Protein AF-A0A931ACT4-F1 (afdb_monomer_lite)

pLDDT: mean 87.0, std 17.39, range [40.5, 98.88]

Foldseek 3Di:
DDDDDDPDPPPPPDPPPPDDPPVVVVVVVVVVVVQPDDPDDNLRVLLVVLLVCLLVVVLVVNLVSLLCCDVVVSDDLVRQVVSLVVCCVVSHVVSSVSSVVSSVVSVVVVVVVVVCVVCVDD

Structure (mmCIF, N/CA/C/O backbone):
data_AF-A0A931ACT4-F1
#
_entry.id   AF-A0A931ACT4-F1
#
loop_
_atom_site.group_PDB
_atom_site.id
_atom_site.type_symbol
_atom_site.label_atom_id
_atom_site.label_alt_id
_atom_site.label_comp_id
_atom_site.label_asym_id
_atom_site.label_entity_id
_atom_site.label_seq_id
_atom_site.pdbx_PDB_ins_code
_atom_site.Cartn_x
_atom_site.Cartn_y
_atom_site.Cartn_z
_atom_site.occupancy
_atom_site.B_iso_or_equiv
_atom_site.auth_seq_id
_atom_site.auth_comp_id
_atom_site.auth_asym_id
_atom_site.auth_atom_id
_atom_site.pdbx_PDB_model_num
ATOM 1 N N . MET A 1 1 ? -62.495 43.408 -36.350 1.00 41.16 1 MET A N 1
ATOM 2 C CA . MET A 1 1 ? -62.390 43.647 -34.893 1.00 41.16 1 MET A CA 1
ATOM 3 C C . MET A 1 1 ? -61.573 42.498 -34.303 1.00 41.16 1 MET A C 1
ATOM 5 O O . MET A 1 1 ? -61.907 41.359 -34.592 1.00 41.16 1 MET A O 1
ATOM 9 N N . ARG A 1 2 ? -60.452 42.798 -33.629 1.00 45.59 2 ARG A N 1
ATOM 10 C CA . ARG A 1 2 ? -59.419 41.858 -33.130 1.00 45.59 2 ARG A CA 1
ATOM 11 C C . ARG A 1 2 ? -59.959 40.874 -32.077 1.00 45.59 2 ARG A C 1
ATOM 13 O O . ARG A 1 2 ? -60.671 41.315 -31.183 1.00 45.59 2 ARG A O 1
ATOM 20 N N . ILE A 1 3 ? -59.530 39.608 -32.129 1.00 46.00 3 ILE A N 1
ATOM 21 C CA . ILE A 1 3 ? -59.558 38.692 -30.972 1.00 46.00 3 ILE A CA 1
ATOM 22 C C . ILE A 1 3 ? -58.164 38.722 -30.309 1.00 46.00 3 ILE A C 1
ATOM 24 O O . ILE A 1 3 ? -57.177 38.661 -31.047 1.00 46.00 3 ILE A O 1
ATOM 28 N N . PRO A 1 4 ? -58.053 38.880 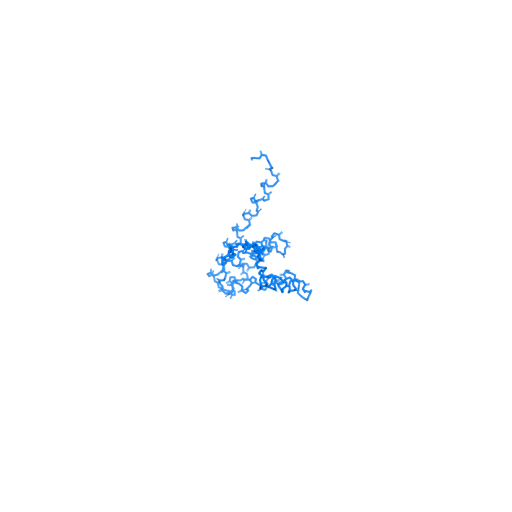-28.974 1.00 43.69 4 PRO A N 1
ATOM 29 C CA . PRO A 1 4 ? -56.774 39.035 -28.283 1.00 43.69 4 PRO A CA 1
ATOM 30 C C . PRO A 1 4 ? -55.997 37.724 -28.138 1.00 43.69 4 PRO A C 1
ATOM 32 O O . PRO A 1 4 ? -56.564 36.648 -27.965 1.00 43.69 4 PRO A O 1
ATOM 35 N N . SER A 1 5 ? -54.680 37.887 -28.171 1.00 54.47 5 SER A N 1
ATOM 36 C CA . SER A 1 5 ? -53.626 36.961 -27.777 1.00 54.47 5 SER A CA 1
ATOM 37 C C . SER A 1 5 ? -53.617 36.751 -26.262 1.00 54.47 5 SER A C 1
ATOM 39 O O . SER A 1 5 ? -53.326 37.700 -25.544 1.00 54.47 5 SER A O 1
ATOM 41 N N . ASP A 1 6 ? -53.918 35.541 -25.797 1.00 56.91 6 ASP A N 1
ATOM 42 C CA . ASP A 1 6 ? -53.334 34.975 -24.572 1.00 56.91 6 AS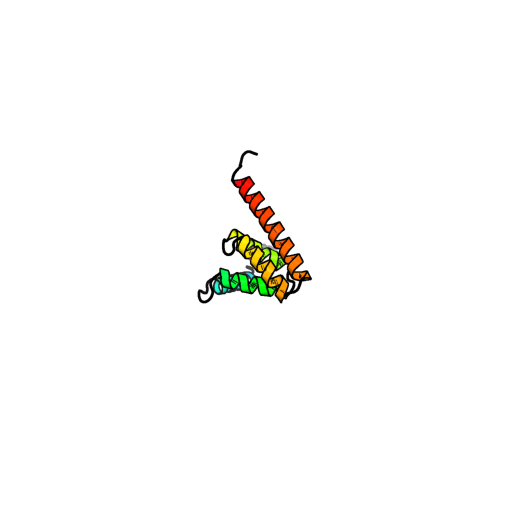P A CA 1
ATOM 43 C C . ASP A 1 6 ? -53.780 33.515 -24.417 1.00 56.91 6 ASP A C 1
ATOM 45 O O . ASP A 1 6 ? -54.862 33.210 -23.916 1.00 56.91 6 ASP A O 1
ATOM 49 N N . ILE A 1 7 ? -52.934 32.589 -24.870 1.00 54.03 7 ILE A N 1
ATOM 50 C CA . ILE A 1 7 ? -52.962 31.202 -24.403 1.00 54.03 7 ILE A CA 1
ATOM 51 C C . ILE A 1 7 ? -51.598 30.984 -23.766 1.00 54.03 7 ILE A C 1
ATOM 53 O O . ILE A 1 7 ? -50.583 30.928 -24.455 1.00 54.03 7 ILE A O 1
ATOM 57 N N . GLY A 1 8 ? -51.612 30.991 -22.436 1.00 44.78 8 GLY A N 1
ATOM 58 C CA . GLY A 1 8 ? -50.437 31.115 -21.593 1.00 44.78 8 GLY A CA 1
ATOM 59 C C . GLY A 1 8 ? -49.355 30.077 -21.860 1.00 44.78 8 GLY A C 1
ATOM 60 O O . GLY A 1 8 ? -49.619 28.887 -22.049 1.00 44.78 8 GLY A O 1
ATOM 61 N N . GLU A 1 9 ? -48.120 30.557 -21.777 1.00 48.56 9 GLU A N 1
ATOM 62 C CA . GLU A 1 9 ? -46.924 29.763 -21.550 1.00 48.56 9 GLU A CA 1
ATOM 63 C C . GLU A 1 9 ? -47.094 28.964 -20.253 1.00 48.56 9 GLU A C 1
ATOM 65 O O . GLU A 1 9 ? -46.804 29.421 -19.149 1.00 48.56 9 GLU A O 1
ATOM 70 N N . ARG A 1 10 ? -47.572 27.726 -20.369 1.00 52.91 10 ARG A N 1
ATOM 71 C CA . ARG A 1 10 ? -47.231 26.703 -19.386 1.00 52.91 10 ARG A CA 1
ATOM 72 C C . ARG A 1 10 ? -45.881 26.150 -19.798 1.00 52.91 10 ARG A C 1
ATOM 74 O O . ARG A 1 10 ? -45.812 25.153 -20.511 1.00 52.91 10 ARG A O 1
ATOM 81 N N . THR A 1 11 ? -44.817 26.812 -19.353 1.00 44.88 11 THR A N 1
ATOM 82 C CA . THR A 1 11 ? -43.491 26.200 -19.286 1.00 44.88 11 THR A CA 1
ATOM 83 C C . THR A 1 11 ? -43.626 24.977 -18.392 1.00 44.88 11 THR A C 1
ATOM 85 O O . THR A 1 11 ? -43.671 25.075 -17.168 1.00 44.88 11 THR A O 1
ATOM 88 N N . MET A 1 12 ? -43.792 23.817 -19.020 1.00 40.50 12 MET A N 1
ATOM 89 C CA . MET A 1 12 ? -43.660 22.530 -18.369 1.00 40.50 12 MET A CA 1
ATOM 90 C C . MET A 1 12 ? -42.189 22.442 -17.971 1.00 40.50 12 MET A C 1
ATOM 92 O O . MET A 1 12 ? -41.328 22.232 -18.821 1.00 40.50 12 MET A O 1
ATOM 96 N N . THR A 1 13 ? -41.891 22.733 -16.706 1.00 56.12 13 THR A N 1
ATOM 97 C CA . THR A 1 13 ? -40.557 22.579 -16.133 1.00 56.12 13 THR A CA 1
ATOM 98 C C . THR A 1 13 ? -40.162 21.121 -16.312 1.00 56.12 13 THR A C 1
ATOM 100 O O . THR A 1 13 ? -40.697 20.235 -15.645 1.00 56.12 13 THR A O 1
ATOM 103 N N . GLU A 1 14 ? -39.269 20.862 -17.265 1.00 53.50 14 GLU A N 1
ATOM 104 C CA . GLU A 1 14 ? -38.639 19.558 -17.397 1.00 53.50 14 GLU A CA 1
ATOM 105 C C . GLU A 1 14 ? -37.897 19.289 -16.081 1.00 53.50 14 GLU A C 1
ATOM 107 O O . GLU A 1 14 ? -37.119 20.144 -15.640 1.00 53.50 14 GLU A O 1
ATOM 112 N N . PRO A 1 15 ? -38.155 18.164 -15.389 1.00 50.59 15 PRO A N 1
ATOM 113 C CA . PRO A 1 15 ? -37.378 17.837 -14.209 1.00 50.59 15 PRO A CA 1
ATOM 114 C C . PRO A 1 15 ? -35.930 17.706 -14.668 1.00 50.59 15 PRO A C 1
ATOM 116 O O . PRO A 1 15 ? -35.655 16.940 -15.593 1.00 50.59 15 PRO A O 1
ATOM 119 N N . ALA A 1 16 ? -35.026 18.476 -14.055 1.00 59.84 16 ALA A N 1
ATOM 120 C CA . ALA A 1 16 ? -33.596 18.392 -14.307 1.00 59.84 16 ALA A CA 1
ATOM 121 C C . ALA A 1 16 ? -33.179 16.928 -14.151 1.00 59.84 16 ALA A C 1
ATOM 123 O O . ALA A 1 16 ? -33.075 16.401 -13.041 1.00 59.84 16 ALA A O 1
ATOM 124 N N . ARG A 1 17 ? -33.033 16.241 -15.285 1.00 56.47 17 ARG A N 1
ATOM 125 C CA . ARG A 1 17 ? -32.627 14.848 -15.342 1.00 56.47 17 ARG A CA 1
ATOM 126 C C . ARG A 1 17 ? -31.144 14.876 -15.001 1.00 56.47 17 ARG A C 1
ATOM 128 O O . ARG A 1 17 ? -30.319 15.066 -15.887 1.00 56.47 17 ARG A O 1
ATOM 135 N N . GLY A 1 18 ? -30.829 14.803 -13.706 1.00 60.47 18 GLY A N 1
ATOM 136 C CA . GLY A 1 18 ? -29.463 14.651 -13.223 1.00 60.47 18 GLY A CA 1
ATOM 137 C C . GLY A 1 18 ? -28.848 13.494 -13.992 1.00 60.47 18 GLY A C 1
ATOM 138 O O . GLY A 1 18 ? -29.325 12.363 -13.900 1.00 60.47 18 GLY A O 1
ATOM 139 N N . SER A 1 19 ? -27.896 13.800 -14.867 1.00 68.19 19 SER A N 1
ATOM 140 C CA . SER A 1 19 ? -27.266 12.796 -15.703 1.00 68.19 19 SER A CA 1
ATOM 141 C C . SER A 1 19 ? -26.513 11.857 -14.778 1.00 68.19 19 SER A C 1
ATOM 143 O O . SER A 1 19 ? -25.529 12.254 -14.159 1.00 68.19 19 SER A O 1
ATOM 145 N N . VAL A 1 20 ? -27.001 10.628 -14.660 1.00 72.50 20 VAL A N 1
ATOM 146 C CA . VAL A 1 20 ? -26.246 9.537 -14.056 1.00 72.50 20 VAL A CA 1
ATOM 147 C C . VAL A 1 20 ? -24.904 9.454 -14.788 1.00 72.50 20 VAL A C 1
ATOM 149 O O . VAL A 1 20 ? -24.890 9.386 -16.021 1.00 72.50 20 VAL A O 1
ATOM 152 N N . ASP A 1 21 ? -23.790 9.492 -14.052 1.00 84.38 21 ASP A N 1
ATOM 153 C CA . ASP A 1 21 ? -22.468 9.255 -14.633 1.00 84.38 21 ASP A CA 1
ATOM 154 C C . ASP A 1 21 ? -22.333 7.769 -14.986 1.00 84.38 21 ASP A C 1
ATOM 156 O O . ASP A 1 21 ? -21.907 6.924 -14.196 1.00 84.38 21 ASP A O 1
ATOM 160 N N . TRP A 1 22 ? -22.765 7.440 -16.201 1.00 78.50 22 TRP A N 1
ATOM 161 C CA . TRP A 1 22 ? -22.722 6.086 -16.734 1.00 78.50 22 TRP A CA 1
ATOM 162 C C . TRP A 1 22 ? -21.298 5.542 -16.848 1.00 78.50 22 TRP A C 1
ATOM 164 O O . TRP A 1 22 ? -21.112 4.332 -16.738 1.00 78.50 22 TRP A O 1
ATOM 174 N N . PHE A 1 23 ? -20.297 6.401 -17.059 1.00 80.62 23 PHE A N 1
ATOM 175 C CA . PHE A 1 23 ? -18.909 5.957 -17.149 1.00 80.62 23 PHE A CA 1
ATOM 176 C C . PHE A 1 23 ? -18.381 5.541 -15.779 1.00 80.62 23 PHE A C 1
ATOM 178 O O . PHE A 1 23 ? -17.805 4.456 -15.675 1.00 80.62 23 PHE A O 1
ATOM 185 N N . GLY A 1 24 ? -18.653 6.332 -14.737 1.00 77.81 24 GLY A N 1
ATOM 186 C CA . GLY A 1 24 ? -18.335 5.982 -13.351 1.00 77.81 24 GLY A CA 1
ATOM 187 C C . GLY A 1 24 ? -18.926 4.630 -12.944 1.00 77.81 24 GLY A C 1
ATOM 188 O O . GLY A 1 24 ? -18.192 3.722 -12.560 1.00 77.81 24 GLY A O 1
ATOM 189 N N . LEU A 1 25 ? -20.228 4.428 -13.166 1.00 81.88 25 LEU A N 1
ATOM 190 C CA . LEU A 1 25 ? -20.907 3.162 -12.845 1.00 81.88 25 LEU A CA 1
ATOM 191 C C . LEU A 1 25 ? -20.329 1.952 -13.589 1.00 81.88 25 LEU A C 1
ATOM 193 O O . LEU A 1 25 ? -20.210 0.855 -13.037 1.00 81.88 25 LEU A O 1
ATOM 197 N N . MET A 1 26 ? -19.986 2.123 -14.866 1.00 81.69 26 MET A N 1
ATOM 198 C CA . MET A 1 26 ? -19.393 1.044 -15.654 1.00 81.69 26 MET A CA 1
ATOM 199 C C . MET A 1 26 ? -17.961 0.734 -15.214 1.00 81.69 26 MET A C 1
ATOM 201 O O . MET A 1 26 ? -17.556 -0.430 -15.260 1.00 81.69 26 MET A O 1
ATOM 205 N N . ALA A 1 27 ? -17.195 1.737 -14.783 1.00 77.06 27 ALA A N 1
ATOM 206 C CA . ALA A 1 27 ? -15.875 1.532 -14.199 1.00 77.06 27 ALA A CA 1
ATOM 207 C C . ALA A 1 27 ? -15.984 0.781 -12.865 1.00 77.06 27 ALA A C 1
ATOM 209 O O . ALA A 1 27 ? -15.362 -0.269 -12.712 1.00 77.06 27 ALA A O 1
ATOM 210 N N . GLU A 1 28 ? -16.841 1.238 -11.949 1.00 79.69 28 GLU A N 1
ATOM 211 C CA . GLU A 1 28 ? -17.096 0.592 -10.654 1.00 79.69 28 GLU A CA 1
ATOM 212 C C . GLU A 1 28 ? -17.486 -0.878 -10.815 1.00 79.69 28 GLU A C 1
ATOM 214 O O . GLU A 1 28 ? -16.922 -1.756 -10.159 1.00 79.69 28 GLU A O 1
ATOM 219 N N . ARG A 1 29 ? -18.397 -1.177 -11.749 1.00 84.88 29 ARG A N 1
ATOM 220 C CA . ARG A 1 29 ? -18.810 -2.556 -12.025 1.00 84.88 29 ARG A CA 1
ATOM 221 C C . ARG A 1 29 ? -17.658 -3.421 -12.534 1.00 84.88 29 ARG A C 1
ATOM 223 O O . ARG A 1 29 ? -17.571 -4.587 -12.157 1.00 84.88 29 ARG A O 1
ATOM 230 N N . GLN A 1 30 ? -16.794 -2.883 -13.392 1.00 84.62 30 GLN A N 1
ATOM 231 C CA . GLN A 1 30 ? -15.634 -3.619 -13.904 1.00 84.62 30 GLN A CA 1
ATOM 232 C C . GLN A 1 30 ? -14.583 -3.853 -12.816 1.00 84.62 30 GLN A C 1
ATOM 234 O O . GLN A 1 30 ? -14.021 -4.945 -12.751 1.00 84.62 30 GLN A O 1
ATOM 239 N N . PHE A 1 31 ? -14.355 -2.876 -11.934 1.00 85.81 31 PHE A N 1
ATOM 240 C CA . PHE A 1 31 ? -13.501 -3.060 -10.762 1.00 85.81 31 PHE A CA 1
ATOM 241 C C . PHE A 1 31 ? -14.065 -4.138 -9.835 1.00 85.81 31 PHE A C 1
ATOM 243 O O . PHE A 1 31 ? -13.340 -5.063 -9.470 1.00 85.81 31 PHE A O 1
ATOM 250 N N . ALA A 1 32 ? -15.360 -4.077 -9.517 1.00 87.62 32 ALA A N 1
ATOM 251 C CA . ALA A 1 32 ? -16.018 -5.078 -8.684 1.00 87.62 32 ALA A CA 1
ATOM 252 C C . ALA A 1 32 ? -15.926 -6.486 -9.299 1.00 87.62 32 ALA A C 1
ATOM 254 O O . ALA A 1 32 ? -15.564 -7.436 -8.606 1.00 87.62 32 ALA A O 1
ATOM 255 N N . ASP A 1 33 ? -16.176 -6.621 -10.608 1.00 91.31 33 ASP A N 1
ATOM 256 C CA . ASP A 1 33 ? -16.004 -7.894 -11.317 1.00 91.31 33 ASP A CA 1
ATOM 257 C C . ASP A 1 33 ? -14.563 -8.404 -11.200 1.00 91.31 33 ASP A C 1
ATOM 259 O O . ASP A 1 33 ? -14.343 -9.541 -10.785 1.00 91.31 33 ASP A O 1
ATOM 263 N N . LEU A 1 34 ? -13.570 -7.558 -11.492 1.00 91.25 34 LEU A N 1
ATOM 264 C CA . LEU A 1 34 ? -12.158 -7.935 -11.463 1.00 91.25 34 LEU A CA 1
ATOM 265 C C . LEU A 1 34 ? -11.713 -8.445 -10.084 1.00 91.25 34 LEU A C 1
ATOM 267 O O . LEU A 1 34 ? -11.020 -9.465 -10.013 1.00 91.25 34 LEU A O 1
ATOM 271 N N . TRP A 1 35 ? -12.113 -7.759 -9.012 1.00 93.62 35 TRP A N 1
ATOM 272 C CA . TRP A 1 35 ? -11.763 -8.117 -7.634 1.00 93.62 35 TRP A CA 1
ATOM 273 C C . TRP A 1 35 ? -12.577 -9.295 -7.080 1.00 93.62 35 TRP A C 1
ATOM 275 O O . TRP A 1 35 ? -12.125 -9.949 -6.145 1.00 93.62 35 TRP A O 1
ATOM 285 N N . SER A 1 36 ? -13.720 -9.635 -7.687 1.00 92.06 36 SER A N 1
ATOM 286 C CA . SER A 1 36 ? -14.527 -10.805 -7.303 1.00 92.06 36 SER A CA 1
ATOM 287 C C . SER A 1 36 ? -13.995 -12.147 -7.836 1.00 92.06 36 SER A C 1
ATOM 289 O O . SER A 1 36 ? -14.416 -13.215 -7.389 1.00 92.06 36 SER A O 1
ATOM 291 N N . ARG A 1 37 ? -13.065 -12.126 -8.801 1.00 94.00 37 ARG A N 1
ATOM 292 C CA . ARG A 1 37 ? -12.534 -13.339 -9.446 1.00 94.00 37 ARG A CA 1
ATOM 293 C C . ARG A 1 37 ? -11.613 -14.126 -8.513 1.00 94.00 37 ARG A C 1
ATOM 295 O O . ARG A 1 37 ? -10.625 -13.592 -8.018 1.00 94.00 37 ARG A O 1
ATOM 302 N N . THR A 1 38 ? -11.831 -15.435 -8.418 1.00 94.00 38 THR A N 1
ATOM 303 C CA . THR A 1 38 ? -11.223 -16.305 -7.392 1.00 94.00 38 THR A CA 1
ATOM 304 C C . THR A 1 38 ? -9.897 -16.977 -7.766 1.00 94.00 38 THR A C 1
ATOM 306 O O . THR A 1 38 ? -9.319 -17.660 -6.930 1.00 94.00 38 THR A O 1
ATOM 309 N N . VAL A 1 39 ? -9.393 -16.806 -8.996 1.00 97.44 39 VAL A N 1
ATOM 310 C CA . VAL A 1 39 ? -8.127 -17.442 -9.438 1.00 97.44 39 VAL A CA 1
ATOM 311 C C . VAL A 1 39 ? -6.915 -16.925 -8.656 1.00 97.44 39 VAL A C 1
ATOM 313 O O . VAL A 1 39 ? -6.003 -17.691 -8.371 1.00 97.44 39 VAL A O 1
ATOM 316 N N . LEU A 1 40 ? -6.925 -15.635 -8.312 1.00 97.44 40 LEU A N 1
ATOM 317 C CA . LEU A 1 40 ? -6.005 -15.024 -7.358 1.00 97.44 40 LEU A CA 1
ATOM 318 C C . LEU A 1 40 ? -6.831 -14.483 -6.201 1.00 97.44 40 LEU A C 1
ATOM 320 O O . LEU A 1 40 ? -7.833 -13.795 -6.430 1.00 97.44 40 LEU A O 1
ATOM 324 N N . SER A 1 41 ? -6.385 -14.770 -4.986 1.00 96.56 41 SER A N 1
ATOM 325 C CA . SER A 1 41 ? -6.928 -14.187 -3.768 1.00 96.56 41 SER A CA 1
ATOM 326 C C . SER A 1 41 ? -6.783 -12.663 -3.776 1.00 96.56 41 SER A C 1
ATOM 328 O O . SER A 1 41 ? -5.941 -12.091 -4.474 1.00 96.56 41 SER A O 1
ATOM 330 N N . VAL A 1 42 ? -7.599 -11.990 -2.964 1.00 96.12 42 VAL A N 1
ATOM 331 C CA . VAL A 1 42 ? -7.519 -10.533 -2.786 1.00 96.12 42 VAL A CA 1
ATOM 332 C C . VAL A 1 42 ? -6.117 -10.129 -2.314 1.00 96.12 42 VAL A C 1
ATOM 334 O O . VAL A 1 42 ? -5.528 -9.224 -2.897 1.00 96.12 42 VAL A O 1
ATOM 337 N N . ARG A 1 43 ? -5.530 -10.877 -1.367 1.00 97.38 43 ARG A N 1
ATOM 338 C CA . ARG A 1 43 ? -4.152 -10.674 -0.888 1.00 97.38 43 ARG A CA 1
ATOM 339 C C . ARG A 1 43 ? -3.118 -10.765 -2.015 1.00 97.38 43 ARG A C 1
ATOM 341 O O . ARG A 1 43 ? -2.257 -9.901 -2.130 1.00 97.38 43 ARG A O 1
ATOM 348 N N . GLU A 1 44 ? -3.194 -11.780 -2.876 1.00 98.00 44 GLU A N 1
ATOM 349 C CA . GLU A 1 44 ? -2.260 -11.916 -4.008 1.00 98.00 44 GLU A CA 1
ATOM 350 C C . GLU A 1 44 ? -2.398 -10.761 -5.005 1.00 98.00 44 GLU A C 1
ATOM 352 O O . GLU A 1 44 ? -1.398 -10.202 -5.455 1.00 98.00 44 GLU A O 1
ATOM 357 N N . ARG A 1 45 ? -3.632 -10.350 -5.319 1.00 97.62 45 ARG A N 1
ATOM 358 C CA . ARG A 1 45 ? -3.888 -9.185 -6.181 1.00 97.62 45 ARG A CA 1
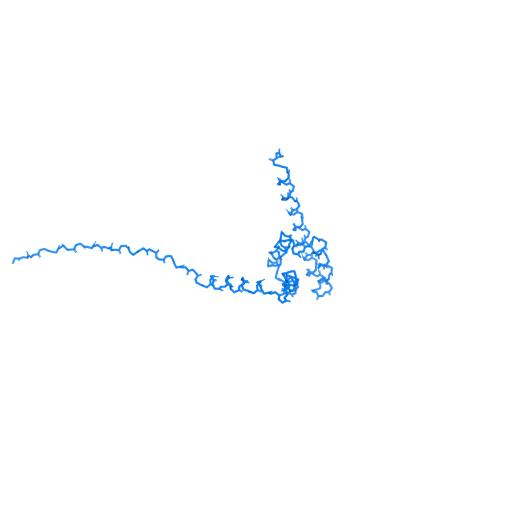ATOM 359 C C . ARG A 1 45 ? -3.364 -7.899 -5.559 1.00 97.62 45 ARG A C 1
ATOM 361 O O . ARG A 1 45 ? -2.791 -7.079 -6.273 1.00 97.62 45 ARG A O 1
ATOM 368 N N . ARG A 1 46 ? -3.528 -7.739 -4.244 1.00 97.94 46 ARG A N 1
ATOM 369 C CA . ARG A 1 46 ? -3.018 -6.591 -3.497 1.00 97.94 46 ARG A CA 1
ATOM 370 C C . ARG A 1 46 ? -1.508 -6.482 -3.620 1.00 97.94 46 ARG A C 1
ATOM 372 O O . ARG A 1 46 ? -1.016 -5.415 -3.967 1.00 97.94 46 ARG A O 1
ATOM 379 N N . LEU A 1 47 ? -0.790 -7.581 -3.398 1.00 98.56 47 LEU A N 1
ATOM 380 C CA . LEU A 1 47 ? 0.668 -7.614 -3.515 1.00 98.56 47 LEU A CA 1
ATOM 381 C C . LEU A 1 47 ? 1.136 -7.270 -4.937 1.00 98.56 47 LEU A C 1
ATOM 383 O O . LEU A 1 47 ? 2.074 -6.491 -5.097 1.00 98.56 47 LEU A O 1
ATOM 387 N N . LEU A 1 48 ? 0.456 -7.784 -5.971 1.00 98.25 48 LEU A N 1
ATOM 388 C CA . LEU A 1 48 ? 0.748 -7.431 -7.366 1.00 98.25 48 LEU A CA 1
ATOM 389 C C . LEU A 1 48 ? 0.530 -5.940 -7.644 1.00 98.25 48 LEU A C 1
ATOM 391 O O . LEU A 1 48 ? 1.368 -5.303 -8.282 1.00 98.25 48 LEU A O 1
ATOM 395 N N . LEU A 1 49 ? -0.586 -5.386 -7.169 1.00 98.19 49 LEU A N 1
ATOM 396 C CA . LEU A 1 49 ? -0.918 -3.981 -7.369 1.00 98.19 49 LEU A CA 1
ATOM 397 C C . LEU A 1 49 ? 0.064 -3.064 -6.632 1.00 98.19 49 LEU A C 1
ATOM 399 O O . LEU A 1 49 ? 0.591 -2.146 -7.247 1.00 98.19 49 LEU A O 1
ATOM 403 N N . LEU A 1 50 ? 0.371 -3.341 -5.361 1.00 98.62 50 LEU A N 1
ATOM 404 C CA . LEU A 1 50 ? 1.362 -2.581 -4.592 1.00 98.62 50 LEU A CA 1
ATOM 405 C C . LEU A 1 50 ? 2.736 -2.604 -5.272 1.00 98.62 50 LEU A C 1
ATOM 407 O O .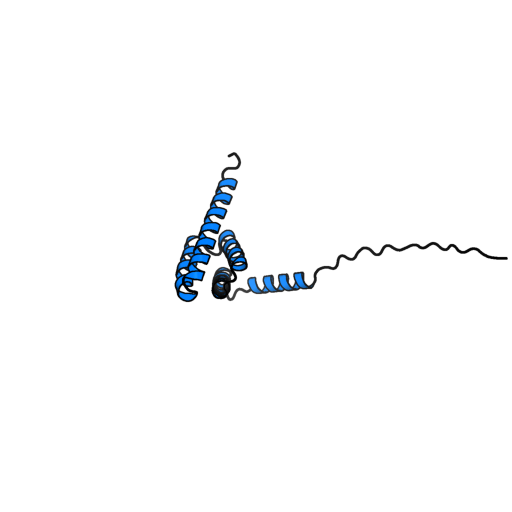 LEU A 1 50 ? 3.346 -1.555 -5.457 1.00 98.62 50 LEU A O 1
ATOM 411 N N . GLY A 1 51 ? 3.193 -3.778 -5.721 1.00 98.62 51 GLY A N 1
ATOM 412 C CA . GLY A 1 51 ? 4.451 -3.898 -6.459 1.00 98.62 51 GLY A CA 1
ATOM 413 C C . GLY A 1 51 ? 4.467 -3.073 -7.750 1.00 98.62 51 GLY A C 1
ATOM 414 O O . GLY A 1 51 ? 5.464 -2.412 -8.044 1.00 98.62 51 GLY A O 1
ATOM 415 N N . LEU A 1 52 ? 3.359 -3.062 -8.500 1.00 98.69 52 LEU A N 1
ATOM 416 C CA . LEU A 1 52 ? 3.213 -2.247 -9.708 1.00 98.69 52 LEU A CA 1
ATOM 417 C C . LEU A 1 52 ? 3.255 -0.746 -9.393 1.00 98.69 52 LEU A C 1
ATOM 419 O O . LEU A 1 52 ? 4.010 -0.021 -10.035 1.00 98.69 52 LEU A O 1
ATOM 423 N N . LEU A 1 53 ? 2.477 -0.281 -8.413 1.00 98.75 53 LEU A N 1
ATOM 424 C CA . LEU A 1 53 ? 2.382 1.140 -8.063 1.00 98.75 53 LEU A CA 1
ATOM 425 C C . LEU A 1 53 ? 3.719 1.686 -7.550 1.00 98.75 53 LEU A C 1
ATOM 427 O O . LEU A 1 53 ? 4.203 2.700 -8.054 1.00 98.75 53 LEU A O 1
ATOM 431 N N . VAL A 1 54 ? 4.384 0.956 -6.653 1.00 98.69 54 VAL A N 1
ATOM 432 C CA . VAL A 1 54 ? 5.727 1.309 -6.166 1.00 98.69 54 VAL A CA 1
ATOM 433 C C . VAL A 1 54 ? 6.737 1.279 -7.314 1.00 98.69 54 VAL A C 1
ATOM 435 O O . VAL A 1 54 ? 7.541 2.199 -7.468 1.00 98.69 54 VAL A O 1
ATOM 438 N N . GLY A 1 55 ? 6.677 0.259 -8.176 1.00 98.25 55 GLY A N 1
ATOM 439 C CA . GLY A 1 55 ? 7.526 0.150 -9.364 1.00 98.25 55 GLY A CA 1
ATOM 440 C C . GLY A 1 55 ? 7.330 1.288 -10.375 1.00 98.25 55 GLY A C 1
ATOM 441 O O . GLY A 1 55 ? 8.269 1.633 -11.099 1.00 98.25 55 GLY A O 1
ATOM 442 N N . LEU A 1 56 ? 6.152 1.912 -10.405 1.00 98.25 56 LEU A N 1
ATOM 443 C CA . LEU A 1 56 ? 5.849 3.083 -11.229 1.00 98.25 56 LEU A CA 1
ATOM 444 C C . LEU A 1 56 ? 6.113 4.417 -10.509 1.00 98.25 56 LEU A C 1
ATOM 446 O O . LEU A 1 56 ? 6.234 5.438 -11.179 1.00 98.25 56 LEU A O 1
ATOM 450 N N . GLY A 1 57 ? 6.288 4.417 -9.184 1.00 97.69 57 GLY A N 1
ATOM 451 C CA . GLY A 1 57 ? 6.402 5.640 -8.380 1.00 97.69 57 GLY A CA 1
ATOM 452 C C . GLY A 1 57 ? 5.062 6.356 -8.181 1.00 97.69 57 GLY A C 1
ATOM 453 O O . GLY A 1 57 ? 5.032 7.577 -8.085 1.00 97.69 57 GLY A O 1
ATOM 454 N N . MET A 1 58 ? 3.960 5.605 -8.174 1.00 98.50 58 MET A N 1
ATOM 455 C CA . MET A 1 58 ? 2.601 6.110 -7.963 1.00 98.50 58 MET A CA 1
ATOM 456 C C . MET A 1 58 ? 2.304 6.172 -6.461 1.00 98.50 58 MET A C 1
ATOM 458 O O . MET A 1 58 ? 1.714 5.253 -5.892 1.00 98.50 58 MET A O 1
ATOM 462 N N . GLU A 1 59 ? 2.827 7.203 -5.797 1.00 97.94 59 GLU A N 1
ATOM 463 C CA . GLU A 1 59 ? 2.836 7.305 -4.331 1.00 97.94 59 GLU A CA 1
ATOM 464 C C . GLU A 1 59 ? 1.433 7.447 -3.732 1.00 97.94 59 GLU A C 1
ATOM 466 O O . GLU A 1 59 ? 1.110 6.720 -2.794 1.00 97.94 59 GLU A O 1
ATOM 471 N N . GLU A 1 60 ? 0.588 8.314 -4.297 1.00 98.12 60 GLU A N 1
ATOM 472 C CA . GLU A 1 60 ? -0.771 8.564 -3.793 1.00 98.12 60 GLU A CA 1
ATOM 473 C C . GLU A 1 60 ? -1.635 7.300 -3.874 1.00 98.12 60 GLU A C 1
ATOM 475 O O . GLU A 1 60 ? -2.310 6.919 -2.917 1.00 98.12 60 GLU A O 1
ATOM 480 N N . GLU A 1 61 ? -1.574 6.585 -4.997 1.00 98.38 61 GLU A N 1
ATOM 481 C CA . GLU A 1 61 ? -2.280 5.322 -5.159 1.00 98.38 61 GLU A CA 1
ATOM 482 C C . GLU A 1 61 ? -1.714 4.240 -4.239 1.00 98.38 61 GLU A C 1
ATOM 484 O O . GLU A 1 61 ? -2.478 3.417 -3.730 1.00 98.38 61 GLU A O 1
ATOM 489 N N . THR A 1 62 ? -0.398 4.240 -4.005 1.00 98.69 62 THR A N 1
ATOM 490 C CA . THR A 1 62 ? 0.240 3.317 -3.059 1.00 98.69 62 THR A CA 1
ATOM 491 C C . THR A 1 62 ? -0.323 3.526 -1.654 1.00 98.69 62 THR A C 1
ATOM 493 O O . THR A 1 62 ? -0.766 2.548 -1.054 1.00 98.69 62 THR A O 1
ATOM 496 N N . ASP A 1 63 ? -0.417 4.771 -1.175 1.00 98.50 63 ASP A N 1
ATOM 497 C CA . ASP A 1 63 ? -1.001 5.095 0.137 1.00 98.50 63 ASP A CA 1
ATOM 498 C C . ASP A 1 63 ? -2.438 4.574 0.269 1.00 98.50 63 ASP A C 1
ATOM 500 O O . ASP A 1 63 ? -2.784 3.920 1.257 1.00 98.50 63 ASP A O 1
ATOM 504 N N . VAL A 1 64 ? -3.266 4.785 -0.760 1.00 98.19 64 VAL A N 1
ATOM 505 C CA . VAL A 1 64 ? -4.649 4.285 -0.773 1.00 98.19 64 VAL A CA 1
ATOM 506 C C . VAL A 1 64 ? -4.686 2.759 -0.701 1.00 98.19 64 VAL A C 1
ATOM 508 O O . VAL A 1 64 ? -5.460 2.192 0.071 1.00 98.19 64 VAL A O 1
ATOM 511 N N . GLN A 1 65 ? -3.875 2.061 -1.502 1.00 98.25 65 GLN A N 1
ATOM 512 C CA . GLN A 1 65 ? -3.907 0.598 -1.511 1.00 98.25 65 GLN A CA 1
ATOM 513 C C . GLN A 1 65 ? -3.310 -0.012 -0.232 1.00 98.25 65 GLN A C 1
ATOM 515 O O . GLN A 1 65 ? -3.761 -1.089 0.159 1.00 98.25 65 GLN A O 1
ATOM 520 N N . LEU A 1 66 ? -2.339 0.644 0.416 1.00 98.69 66 LEU A N 1
ATOM 521 C CA . LEU A 1 66 ? -1.793 0.230 1.713 1.00 98.69 66 LEU A CA 1
ATOM 522 C C . LEU A 1 66 ? -2.852 0.328 2.819 1.00 98.69 66 LEU A C 1
ATOM 524 O O . LEU A 1 66 ? -3.048 -0.640 3.555 1.00 98.69 66 LEU A O 1
ATOM 528 N N . ASP A 1 67 ? -3.574 1.453 2.902 1.00 98.19 67 ASP A N 1
ATOM 529 C CA . ASP A 1 67 ? -4.631 1.655 3.904 1.00 98.19 67 ASP A CA 1
ATOM 530 C C . ASP A 1 67 ? -5.748 0.613 3.757 1.00 98.19 67 ASP A C 1
ATOM 532 O O . ASP A 1 67 ? -6.120 -0.047 4.733 1.00 98.19 67 ASP A O 1
ATOM 536 N N . VAL A 1 68 ? -6.207 0.377 2.521 1.00 97.31 68 VAL A N 1
ATOM 537 C CA . VAL A 1 68 ? -7.203 -0.663 2.232 1.00 97.31 68 VAL A CA 1
ATOM 538 C C . VAL A 1 68 ? -6.685 -2.042 2.640 1.00 97.31 68 VAL A C 1
ATOM 540 O O . VAL A 1 68 ? -7.405 -2.774 3.317 1.00 97.31 68 VAL A O 1
ATOM 543 N N . ALA A 1 69 ? -5.448 -2.395 2.273 1.00 98.06 69 ALA A N 1
ATOM 544 C CA . ALA A 1 69 ? -4.875 -3.703 2.589 1.00 98.06 69 ALA A CA 1
ATOM 545 C C . ALA A 1 69 ? -4.829 -3.972 4.097 1.00 98.06 69 ALA A C 1
ATOM 547 O O . ALA A 1 69 ? -5.210 -5.057 4.541 1.00 98.06 69 ALA A O 1
ATOM 548 N N . LEU A 1 70 ? -4.382 -2.981 4.873 1.00 98.25 70 LEU A N 1
ATOM 549 C CA . LEU A 1 70 ? -4.231 -3.110 6.317 1.00 98.25 70 LEU A CA 1
ATOM 550 C C . LEU A 1 70 ? -5.588 -3.157 7.024 1.00 98.25 70 LEU A C 1
ATOM 552 O O . LEU A 1 70 ? -5.832 -4.035 7.853 1.00 98.25 70 LEU A O 1
ATOM 556 N N . ARG A 1 71 ? -6.504 -2.239 6.688 1.00 96.62 71 ARG A N 1
ATOM 557 C CA . ARG A 1 71 ? -7.822 -2.153 7.340 1.00 96.62 71 ARG A CA 1
ATOM 558 C C . ARG A 1 71 ? -8.732 -3.324 6.992 1.00 96.62 71 ARG A C 1
ATOM 560 O O . ARG A 1 71 ? -9.501 -3.759 7.846 1.00 96.62 71 ARG A O 1
ATOM 567 N N . ALA A 1 72 ? -8.640 -3.845 5.770 1.00 95.62 72 ALA A N 1
ATOM 568 C CA . ALA A 1 72 ? -9.372 -5.041 5.361 1.00 95.62 72 ALA A CA 1
ATOM 569 C C . ALA A 1 72 ? -8.742 -6.344 5.894 1.00 95.62 72 ALA A C 1
ATOM 571 O O . ALA A 1 72 ? -9.327 -7.413 5.722 1.00 95.62 72 ALA A O 1
ATOM 572 N N . GLY A 1 73 ? -7.568 -6.273 6.537 1.00 96.75 73 GLY A N 1
ATOM 573 C CA . GLY A 1 73 ? -6.847 -7.442 7.044 1.00 96.75 73 GLY A CA 1
ATOM 574 C C . GLY A 1 73 ? -6.285 -8.338 5.937 1.00 96.75 73 GLY A C 1
ATOM 575 O O . GLY A 1 73 ? -6.039 -9.520 6.166 1.00 96.75 73 GLY A O 1
ATOM 576 N N . GLU A 1 74 ? -6.108 -7.800 4.729 1.00 97.31 74 GLU A N 1
ATOM 577 C CA . GLU A 1 74 ? -5.491 -8.516 3.610 1.00 97.31 74 GLU A CA 1
ATOM 578 C C . GLU A 1 74 ? -3.988 -8.715 3.838 1.00 97.31 74 GLU A C 1
ATOM 580 O O . GLU A 1 74 ? -3.431 -9.718 3.387 1.00 97.31 74 GLU A O 1
ATOM 585 N N . LEU A 1 75 ? -3.355 -7.752 4.518 1.00 98.50 75 LEU A N 1
ATOM 586 C CA . LEU A 1 75 ? -1.957 -7.777 4.938 1.00 98.50 75 LEU A CA 1
ATOM 587 C C . LEU A 1 75 ? -1.838 -7.280 6.381 1.00 98.50 75 LEU A C 1
ATOM 589 O O . LEU A 1 75 ? -2.491 -6.308 6.765 1.00 98.50 75 LEU A O 1
ATOM 593 N N . SER A 1 76 ? -0.986 -7.928 7.172 1.00 98.50 76 SER A N 1
ATOM 594 C CA . SER A 1 76 ? -0.599 -7.433 8.493 1.00 98.50 76 SER A CA 1
ATOM 595 C C . SER A 1 76 ? 0.452 -6.322 8.403 1.00 98.50 76 SER A C 1
ATOM 597 O O . SER A 1 76 ? 1.151 -6.162 7.403 1.00 98.50 76 SER A O 1
ATOM 599 N N . GLU A 1 77 ? 0.638 -5.598 9.503 1.00 98.50 77 GLU A N 1
ATOM 600 C CA . GLU A 1 77 ? 1.701 -4.596 9.661 1.00 98.50 77 GLU A CA 1
ATOM 601 C C . GLU A 1 77 ? 3.097 -5.196 9.420 1.00 98.50 77 GLU A C 1
ATOM 603 O O . GLU A 1 77 ? 3.942 -4.598 8.758 1.00 98.50 77 GLU A O 1
ATOM 608 N N . SER A 1 78 ? 3.336 -6.418 9.912 1.00 98.62 78 SER A N 1
ATOM 609 C CA . SER A 1 78 ? 4.591 -7.138 9.675 1.00 98.62 78 SER A CA 1
ATOM 610 C C . SER A 1 78 ? 4.771 -7.548 8.212 1.00 98.62 78 SER A C 1
ATOM 612 O O . SER A 1 78 ? 5.883 -7.475 7.697 1.00 98.62 78 SER A O 1
ATOM 614 N N . GLU A 1 79 ? 3.698 -7.937 7.521 1.00 98.69 79 GLU A N 1
ATOM 615 C CA . GLU A 1 79 ? 3.751 -8.245 6.091 1.00 98.69 79 GLU A CA 1
ATOM 616 C C . GLU A 1 79 ? 4.003 -6.988 5.249 1.00 98.69 79 GLU A C 1
ATOM 618 O O . GLU A 1 79 ? 4.767 -7.055 4.290 1.00 98.69 79 GLU A O 1
ATOM 623 N N . LEU A 1 80 ? 3.432 -5.834 5.614 1.00 98.75 80 LEU A N 1
ATOM 624 C CA . LEU A 1 80 ? 3.726 -4.561 4.945 1.00 98.75 80 LEU A CA 1
ATOM 625 C C . LEU A 1 80 ? 5.196 -4.161 5.099 1.00 98.75 80 LEU A C 1
ATOM 627 O O . LEU A 1 80 ? 5.836 -3.783 4.117 1.00 98.75 80 LEU A O 1
ATOM 631 N N . ARG A 1 81 ? 5.765 -4.319 6.298 1.00 98.81 81 ARG A N 1
ATOM 632 C CA . ARG A 1 81 ? 7.202 -4.103 6.529 1.00 98.81 81 ARG A CA 1
ATOM 633 C C . ARG A 1 81 ? 8.070 -5.064 5.708 1.00 98.81 81 ARG A C 1
ATOM 635 O O . ARG A 1 81 ? 9.096 -4.653 5.175 1.00 98.81 81 ARG A O 1
ATOM 642 N N . GLU A 1 82 ? 7.648 -6.313 5.514 1.00 98.75 82 GLU A N 1
ATOM 643 C CA . GLU A 1 82 ? 8.358 -7.249 4.627 1.00 98.75 82 GLU A CA 1
ATOM 644 C C . GLU A 1 82 ? 8.268 -6.827 3.148 1.00 98.75 82 GLU A C 1
ATOM 646 O O . GLU A 1 82 ? 9.249 -6.917 2.406 1.00 98.75 82 GLU A O 1
ATOM 651 N N . VAL A 1 83 ? 7.122 -6.289 2.711 1.00 98.69 83 VAL A N 1
ATOM 652 C CA . VAL A 1 83 ? 6.967 -5.711 1.364 1.00 98.69 83 VAL A CA 1
ATOM 653 C C . VAL A 1 83 ? 7.937 -4.544 1.151 1.00 98.69 83 VAL A C 1
ATOM 655 O O . VAL A 1 83 ? 8.547 -4.463 0.082 1.00 98.69 83 VAL A O 1
ATOM 658 N N . VAL A 1 84 ? 8.148 -3.688 2.159 1.00 98.88 84 VAL A N 1
ATOM 659 C CA . VAL A 1 84 ? 9.164 -2.618 2.126 1.00 98.88 84 VAL A CA 1
ATOM 660 C C . VAL A 1 84 ? 10.553 -3.202 1.879 1.00 98.88 84 VAL A C 1
ATOM 662 O O . VAL A 1 84 ? 11.251 -2.765 0.959 1.00 98.88 84 VAL A O 1
ATOM 665 N N . VAL A 1 85 ? 10.953 -4.214 2.656 1.00 98.69 85 VAL A N 1
ATOM 666 C CA . VAL A 1 85 ? 12.265 -4.870 2.518 1.00 98.69 85 VAL A CA 1
ATOM 667 C C . VAL A 1 85 ? 12.436 -5.441 1.111 1.00 98.69 85 VAL A C 1
ATOM 669 O O . VAL A 1 85 ? 13.443 -5.173 0.449 1.00 98.69 85 VAL A O 1
ATOM 672 N N . PHE A 1 86 ? 11.443 -6.180 0.616 1.00 98.75 86 PHE A N 1
ATOM 673 C CA . PHE A 1 86 ? 11.490 -6.795 -0.707 1.00 98.75 86 PHE A CA 1
ATOM 674 C C . PHE A 1 86 ? 11.564 -5.746 -1.825 1.00 98.75 86 PHE A C 1
ATOM 676 O O . P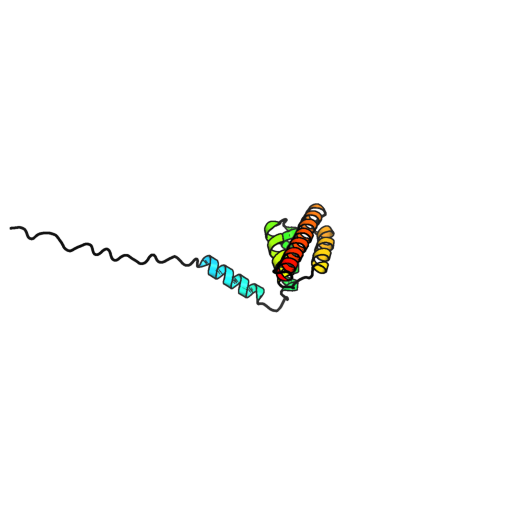HE A 1 86 ? 12.454 -5.792 -2.678 1.00 98.75 86 PHE A O 1
ATOM 683 N N . LEU A 1 87 ? 10.665 -4.759 -1.823 1.00 98.56 87 LEU A N 1
ATOM 684 C CA . LEU A 1 87 ? 10.597 -3.756 -2.885 1.00 98.56 87 LEU A CA 1
ATOM 685 C C . LEU A 1 87 ? 11.764 -2.769 -2.844 1.00 98.56 87 LEU A C 1
ATOM 687 O O . LEU A 1 87 ? 12.154 -2.279 -3.897 1.00 98.56 87 LEU A O 1
ATOM 691 N N . THR A 1 88 ? 12.411 -2.548 -1.701 1.00 98.56 88 THR A N 1
ATOM 692 C CA . THR A 1 88 ? 13.666 -1.778 -1.649 1.00 98.56 88 THR A CA 1
ATOM 693 C C . THR A 1 88 ? 14.744 -2.400 -2.545 1.00 98.56 88 THR A C 1
ATOM 695 O O . THR A 1 88 ? 15.468 -1.682 -3.238 1.00 98.56 88 THR A O 1
ATOM 698 N N . HIS A 1 89 ? 14.813 -3.735 -2.605 1.00 98.12 89 HIS A N 1
ATOM 699 C CA . HIS A 1 89 ? 15.788 -4.444 -3.437 1.00 98.12 89 HIS A CA 1
ATOM 700 C C . HIS A 1 89 ? 15.452 -4.391 -4.932 1.00 98.12 89 HIS A C 1
ATOM 702 O O . HIS A 1 89 ? 16.360 -4.294 -5.756 1.00 98.12 89 HIS A O 1
ATOM 708 N N . TYR A 1 90 ? 14.167 -4.447 -5.293 1.00 98.12 90 TYR A N 1
ATOM 709 C CA . TYR A 1 90 ? 13.740 -4.571 -6.694 1.00 98.12 90 TYR A CA 1
ATOM 710 C C . TYR A 1 90 ? 13.288 -3.256 -7.343 1.00 98.12 90 TYR A C 1
ATOM 712 O O . TYR A 1 90 ? 13.463 -3.080 -8.546 1.00 98.12 90 TYR A O 1
ATOM 720 N N . ALA A 1 91 ? 12.734 -2.326 -6.568 1.00 97.56 91 ALA A N 1
ATOM 721 C CA . ALA A 1 91 ? 12.333 -0.991 -7.013 1.00 97.56 91 ALA A CA 1
ATOM 722 C C . ALA A 1 91 ? 13.390 0.084 -6.692 1.00 97.56 91 ALA A C 1
ATOM 724 O O . ALA A 1 91 ? 13.290 1.207 -7.191 1.00 97.56 91 ALA A O 1
ATOM 725 N N . GLY A 1 92 ? 14.419 -0.267 -5.914 1.00 97.88 92 GLY A N 1
ATOM 726 C CA . GLY A 1 92 ? 15.545 0.592 -5.564 1.00 97.88 92 GLY A CA 1
ATOM 727 C C . GLY A 1 92 ? 15.333 1.399 -4.282 1.00 97.88 92 GLY A C 1
ATOM 728 O O . GLY A 1 92 ? 14.211 1.666 -3.852 1.00 97.88 92 GLY A O 1
ATOM 729 N N . TRP A 1 93 ? 16.449 1.836 -3.695 1.00 97.88 93 TRP A N 1
ATOM 730 C CA . TRP A 1 93 ? 16.498 2.472 -2.375 1.00 97.88 93 TRP A CA 1
ATOM 731 C C . TRP A 1 93 ? 15.625 3.718 -2.226 1.00 97.88 93 TRP A C 1
ATOM 733 O O . TRP A 1 93 ? 14.981 3.870 -1.198 1.00 97.88 93 TRP A O 1
ATOM 743 N N . ALA A 1 94 ? 15.569 4.592 -3.236 1.00 98.12 94 ALA A N 1
ATOM 744 C CA . ALA A 1 94 ? 14.775 5.821 -3.151 1.00 98.12 94 ALA A CA 1
ATOM 745 C C . ALA A 1 94 ? 13.273 5.527 -2.984 1.00 98.12 94 ALA A C 1
ATOM 747 O O . ALA A 1 94 ? 12.613 6.113 -2.132 1.00 98.12 94 ALA A O 1
ATOM 748 N N . ARG A 1 95 ? 12.749 4.573 -3.762 1.00 98.25 95 ARG A N 1
ATOM 749 C CA . ARG A 1 95 ? 11.343 4.153 -3.682 1.00 98.25 95 ARG A CA 1
ATOM 750 C C . ARG A 1 95 ? 11.072 3.307 -2.444 1.00 98.25 95 ARG A C 1
ATOM 752 O O . ARG A 1 95 ? 10.022 3.455 -1.836 1.00 98.25 95 ARG A O 1
ATOM 759 N N . GLY A 1 96 ? 12.027 2.464 -2.051 1.00 98.62 96 GLY A N 1
ATOM 760 C CA . GLY A 1 96 ? 11.958 1.692 -0.812 1.00 98.62 96 GLY A CA 1
ATOM 761 C C . GLY A 1 96 ? 11.872 2.573 0.435 1.00 98.62 96 GLY A C 1
ATOM 762 O O . GLY A 1 96 ? 11.014 2.342 1.278 1.00 98.62 96 GLY A O 1
ATOM 763 N N . ALA A 1 97 ? 12.700 3.619 0.517 1.00 98.62 97 ALA A N 1
ATOM 764 C CA . ALA A 1 97 ? 12.663 4.587 1.613 1.00 98.62 97 ALA A CA 1
ATOM 765 C C . ALA A 1 97 ? 11.326 5.338 1.663 1.00 98.62 97 ALA A C 1
ATOM 767 O O . ALA A 1 97 ? 10.727 5.450 2.724 1.00 98.62 97 ALA A O 1
ATOM 768 N N . ARG A 1 98 ? 10.803 5.774 0.510 1.00 98.56 98 ARG A N 1
ATOM 769 C CA . ARG A 1 98 ? 9.478 6.403 0.470 1.00 98.56 98 ARG A CA 1
ATOM 770 C C . ARG A 1 98 ? 8.377 5.454 0.947 1.00 98.56 98 ARG A C 1
ATOM 772 O O . ARG A 1 98 ? 7.546 5.856 1.752 1.00 98.56 98 ARG A O 1
ATOM 779 N N . LEU A 1 99 ? 8.389 4.207 0.475 1.00 98.81 99 LEU A N 1
ATOM 780 C CA . LEU A 1 99 ? 7.420 3.188 0.876 1.00 98.81 99 LEU A CA 1
ATOM 781 C C . LEU A 1 99 ? 7.508 2.866 2.375 1.00 98.81 99 LEU A C 1
ATOM 783 O O . LEU A 1 99 ? 6.479 2.657 3.007 1.00 98.81 99 LEU A O 1
ATOM 787 N N . HIS A 1 100 ? 8.718 2.826 2.938 1.00 98.81 100 HIS A N 1
ATOM 788 C CA . HIS A 1 100 ? 8.927 2.674 4.377 1.00 98.81 100 HIS A CA 1
ATOM 789 C C . HIS A 1 100 ? 8.163 3.751 5.153 1.00 98.81 100 HIS A C 1
ATOM 791 O O . HIS A 1 100 ? 7.365 3.417 6.023 1.00 98.81 100 HIS A O 1
ATOM 797 N N . ASP A 1 101 ? 8.355 5.020 4.787 1.00 98.75 101 ASP A N 1
ATOM 798 C CA . ASP A 1 101 ? 7.703 6.138 5.471 1.00 98.75 101 ASP A CA 1
ATOM 799 C C . ASP A 1 101 ? 6.173 6.040 5.347 1.00 98.75 101 ASP A C 1
ATOM 801 O O . ASP A 1 101 ? 5.463 6.161 6.339 1.00 98.75 101 ASP A O 1
ATOM 805 N N . GLN A 1 102 ? 5.657 5.701 4.157 1.00 98.69 102 GLN A N 1
ATOM 806 C CA . GLN A 1 102 ? 4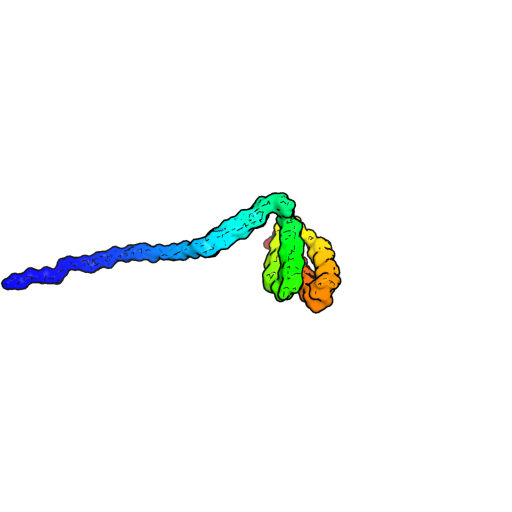.218 5.471 3.943 1.00 98.69 102 GLN A CA 1
ATOM 807 C C . GLN A 1 102 ? 3.645 4.381 4.860 1.00 98.69 102 GLN A C 1
ATOM 809 O O . GLN A 1 102 ? 2.544 4.530 5.394 1.00 98.69 102 GLN A O 1
ATOM 814 N N . VAL A 1 103 ? 4.375 3.274 5.028 1.00 98.81 103 VAL A N 1
ATOM 815 C CA . VAL A 1 103 ? 3.943 2.140 5.851 1.00 98.81 103 VAL A CA 1
ATOM 816 C C . VAL A 1 103 ? 3.946 2.500 7.333 1.00 98.81 103 VAL A C 1
ATOM 818 O O . VAL A 1 103 ? 2.948 2.238 8.002 1.00 98.81 103 VAL A O 1
ATOM 821 N N . GLU A 1 104 ? 5.013 3.110 7.848 1.00 98.75 104 GLU A N 1
ATOM 822 C CA . GLU A 1 104 ? 5.076 3.468 9.270 1.00 98.75 104 GLU A CA 1
ATOM 823 C C . GLU A 1 104 ? 4.059 4.563 9.620 1.00 98.75 104 GLU A C 1
ATOM 825 O O . GLU A 1 104 ? 3.315 4.404 10.590 1.00 98.75 104 GLU A O 1
ATOM 830 N N . ASP A 1 105 ? 3.915 5.591 8.775 1.00 98.56 105 ASP A N 1
ATOM 831 C CA . ASP A 1 105 ? 2.901 6.634 8.962 1.00 98.56 105 ASP A CA 1
ATOM 832 C C . ASP A 1 105 ? 1.480 6.038 8.975 1.00 98.56 105 ASP A C 1
ATOM 834 O O . ASP A 1 105 ? 0.598 6.494 9.705 1.00 98.56 105 ASP A O 1
ATOM 838 N N . LEU A 1 106 ? 1.208 5.034 8.133 1.00 98.38 106 LEU A N 1
ATOM 839 C CA . LEU A 1 106 ? -0.086 4.353 8.107 1.00 98.38 106 LEU A CA 1
ATOM 840 C C . LEU A 1 106 ? -0.341 3.565 9.394 1.00 98.38 106 LEU A C 1
ATOM 842 O O . LEU A 1 106 ? -1.452 3.629 9.927 1.00 98.38 106 LEU A O 1
ATOM 846 N N . ILE A 1 107 ? 0.652 2.813 9.866 1.00 98.19 107 ILE A N 1
ATOM 847 C CA . ILE A 1 107 ? 0.531 1.992 11.074 1.00 98.19 107 ILE A CA 1
ATOM 848 C C . ILE A 1 107 ? 0.230 2.889 12.275 1.00 98.19 107 ILE A C 1
ATOM 850 O O . ILE A 1 107 ? -0.771 2.656 12.952 1.00 98.19 107 ILE A O 1
ATOM 854 N N . GLU A 1 108 ? 0.991 3.971 12.452 1.00 97.75 108 GLU A N 1
ATOM 855 C CA . GLU A 1 108 ? 0.770 4.941 13.530 1.00 97.75 108 GLU A CA 1
ATOM 856 C C . GLU A 1 108 ? -0.653 5.524 13.480 1.00 97.75 108 GLU A C 1
ATOM 858 O O . GLU A 1 108 ? -1.383 5.504 14.475 1.00 97.75 108 GLU A O 1
ATOM 863 N N . ARG A 1 109 ? -1.119 5.962 12.299 1.00 96.56 109 ARG A N 1
ATOM 864 C CA . ARG A 1 109 ? -2.492 6.483 12.137 1.00 96.56 109 ARG A CA 1
ATOM 865 C C . ARG A 1 109 ? -3.565 5.456 12.505 1.00 96.56 109 ARG A C 1
ATOM 867 O O . ARG A 1 109 ? -4.597 5.816 13.082 1.00 96.56 109 ARG A O 1
ATOM 874 N N . VAL A 1 110 ? -3.379 4.190 12.130 1.00 95.19 110 VAL A N 1
ATOM 875 C CA . VAL A 1 110 ? -4.347 3.120 12.413 1.00 95.19 110 VAL A CA 1
ATOM 876 C C . VAL A 1 110 ? -4.348 2.757 13.899 1.00 95.19 110 VAL A C 1
ATOM 878 O O . VAL A 1 110 ? -5.427 2.561 14.459 1.00 95.19 110 VAL A O 1
ATOM 881 N N . GLU A 1 111 ? -3.186 2.713 14.550 1.00 93.31 111 GLU A N 1
ATOM 882 C CA . GLU A 1 111 ? -3.055 2.495 15.996 1.00 93.31 111 GLU A CA 1
ATOM 883 C C . GLU A 1 111 ? -3.724 3.611 16.808 1.00 93.31 111 GLU A C 1
ATOM 885 O O . GLU A 1 111 ? -4.499 3.324 17.727 1.00 93.31 111 GLU A O 1
ATOM 890 N N . GLN A 1 112 ? -3.510 4.872 16.421 1.00 92.31 112 GLN A N 1
ATOM 891 C CA . GLN A 1 112 ? -4.173 6.030 17.025 1.00 92.31 112 GLN A CA 1
ATOM 892 C C . GLN A 1 112 ? -5.701 5.898 16.928 1.00 92.31 112 GLN A C 1
ATOM 894 O O . GLN A 1 112 ? -6.404 5.981 17.933 1.00 92.31 112 GLN A O 1
ATOM 899 N N . THR A 1 113 ? -6.210 5.584 15.729 1.00 91.25 113 THR A N 1
ATOM 900 C CA . THR A 1 113 ? -7.654 5.413 15.488 1.00 91.25 113 THR A CA 1
ATOM 901 C C . THR A 1 113 ? -8.239 4.274 16.332 1.00 91.25 113 THR A C 1
ATOM 903 O O . THR A 1 113 ? -9.342 4.393 16.857 1.00 91.25 113 THR A O 1
ATOM 906 N N . ARG A 1 114 ? -7.525 3.145 16.463 1.00 88.56 114 ARG A N 1
ATOM 907 C CA . ARG A 1 114 ? -7.963 2.011 17.296 1.00 88.56 114 ARG A CA 1
ATOM 908 C C . ARG A 1 114 ? -8.028 2.401 18.774 1.00 88.56 114 ARG A C 1
ATOM 910 O O . ARG A 1 114 ? -9.015 2.086 19.429 1.00 88.56 114 ARG A O 1
ATOM 917 N N . SER A 1 115 ? -7.030 3.139 19.258 1.00 85.69 115 SER A N 1
ATOM 918 C CA . SER A 1 115 ? -6.953 3.591 20.653 1.00 85.69 115 SER A CA 1
ATOM 919 C C . SER A 1 115 ? -8.090 4.556 21.013 1.00 85.69 115 SER A C 1
ATOM 921 O O . SER A 1 115 ? -8.706 4.410 22.063 1.00 85.69 115 SER A O 1
ATOM 923 N N . GLU A 1 116 ? -8.430 5.491 20.121 1.00 85.44 116 GLU A N 1
ATOM 924 C CA . GLU A 1 116 ? -9.558 6.424 20.302 1.00 85.44 116 GLU A CA 1
ATOM 925 C C . GLU A 1 116 ? -10.920 5.713 20.351 1.00 85.44 116 GLU A C 1
ATOM 927 O O . GLU A 1 116 ? -11.825 6.126 21.072 1.00 85.44 116 GLU A O 1
ATOM 932 N N . VAL A 1 117 ? -11.084 4.628 19.589 1.00 82.25 117 VAL A N 1
ATOM 933 C CA . VAL A 1 117 ? -12.313 3.818 19.612 1.00 82.25 117 VAL A CA 1
ATOM 934 C C . VAL A 1 117 ? -12.413 2.989 20.896 1.00 82.25 117 VAL A C 1
ATOM 936 O O . VAL A 1 117 ? -13.517 2.768 21.399 1.00 82.25 117 VAL A O 1
ATOM 939 N N . GLU A 1 118 ? -11.281 2.521 21.422 1.00 75.75 118 GLU A N 1
ATOM 940 C CA . GLU A 1 118 ? -11.210 1.726 22.652 1.00 75.75 118 GLU A CA 1
ATOM 941 C C . GLU A 1 118 ? -11.352 2.574 23.927 1.00 75.75 118 GLU A C 1
ATOM 943 O O . GLU A 1 118 ? -11.864 2.062 24.927 1.00 75.75 118 GLU A O 1
ATOM 948 N N . ASP A 1 119 ? -10.994 3.863 23.886 1.00 74.75 119 ASP A N 1
ATOM 949 C CA . ASP A 1 119 ? -11.176 4.818 24.987 1.00 74.75 119 ASP A CA 1
ATOM 950 C C . ASP A 1 119 ? -12.123 5.987 24.628 1.00 74.75 119 ASP A C 1
ATOM 952 O O . ASP A 1 119 ? -11.679 7.109 24.375 1.00 74.75 119 ASP A O 1
ATOM 956 N N . PRO A 1 120 ? -13.455 5.773 24.636 1.00 59.56 120 PRO A N 1
ATOM 957 C CA . PRO A 1 120 ? -14.423 6.797 24.239 1.00 59.56 120 PRO A CA 1
ATOM 958 C C . PRO A 1 120 ? -14.589 7.959 25.242 1.00 59.56 120 PRO A C 1
ATOM 960 O O . PRO A 1 120 ? -15.516 8.757 25.075 1.00 59.56 120 PRO A O 1
ATOM 963 N N . LEU A 1 121 ? -13.770 8.045 26.302 1.00 66.56 121 LEU A N 1
ATOM 964 C CA . LEU A 1 121 ? -13.906 9.030 27.388 1.00 66.56 121 LEU A CA 1
ATOM 965 C C . LEU A 1 121 ? -12.608 9.775 27.776 1.00 66.56 121 LEU A C 1
ATOM 967 O O . LEU A 1 121 ? -12.623 10.465 28.802 1.00 66.56 121 LEU A O 1
ATOM 971 N N . SER A 1 122 ? -11.533 9.684 26.985 1.00 62.00 122 SER A N 1
ATOM 972 C CA . SER A 1 122 ? -10.350 10.560 27.122 1.00 62.00 122 SER A CA 1
ATOM 973 C C . SER A 1 122 ? -10.535 11.933 26.468 1.00 62.00 122 SER A C 1
ATOM 975 O O . SER A 1 122 ? -11.233 12.028 25.433 1.00 62.00 122 SER A O 1
#

Radius of gyration: 25.81 Å; chains: 1; bounding box: 79×61×62 Å

InterPro domains:
  IPR003779 Alkyl hydroperoxide reductase AhpD/CMD-like [PF02627] (23-95)
  IPR029032 AhpD-like [G3DSA:1.20.1290.10] (2-113)
  IPR029032 AhpD-like [SSF69118] (21-102)
  IPR052512 4-carboxymuconolactone decarboxylase/NDH-1 regulator [PTHR33570] (25-113)

Secondary structure (DSSP, 8-state):
-PPP-----------------HHHHHHHHHHHHHHH-TTS-HHHHHHHHHHHHHHHT-HHHHHHHHHHHHHTTSS-HHHHHHHHHHHHHHH-HHHHHHHHHHHHHHHHHHHHHHHHHH-TT-

Organism: NCBI:txid1187855

Sequence (122 aa):
MRIPSDIGERTMTEPARGSVDWFGLMAERQFADLWSRTVLSVRERRLLLLGLLVGLGMEEETDVQLDVALRAGELSESELREVVVFLTHYAGWARGARLHDQVEDLIERVEQTRSEVEDPLS